Protein AF-A0AAW3V1W7-F1 (afdb_monomer_lite)

Structure (mmCIF, N/CA/C/O backbone):
data_AF-A0AAW3V1W7-F1
#
_entry.id   AF-A0AAW3V1W7-F1
#
loop_
_atom_site.group_PDB
_atom_site.id
_atom_site.type_symbol
_atom_site.label_atom_id
_atom_site.label_alt_id
_atom_site.label_comp_id
_atom_site.label_asym_id
_atom_site.label_entity_id
_atom_site.label_seq_id
_atom_site.pdbx_PDB_ins_code
_atom_site.Cartn_x
_atom_site.Cartn_y
_atom_site.Cartn_z
_atom_site.occupancy
_atom_site.B_iso_or_equiv
_atom_site.auth_seq_id
_atom_site.auth_comp_id
_atom_site.auth_asym_id
_atom_site.auth_atom_id
_atom_site.pdbx_PDB_model_num
ATOM 1 N N . MET A 1 1 ? -1.923 1.819 26.593 1.00 46.97 1 MET A N 1
ATOM 2 C CA . MET A 1 1 ? -1.371 0.599 25.962 1.00 46.97 1 MET A CA 1
ATOM 3 C C . MET A 1 1 ? -1.865 0.563 24.522 1.00 46.97 1 MET A C 1
ATOM 5 O O . MET A 1 1 ? -3.067 0.440 24.323 1.00 46.97 1 MET A O 1
ATOM 9 N N . ILE A 1 2 ? -0.999 0.783 23.528 1.00 51.03 2 ILE A N 1
ATOM 10 C CA . ILE A 1 2 ? -1.416 0.752 22.116 1.00 51.03 2 ILE A CA 1
ATOM 11 C C . ILE A 1 2 ? -1.598 -0.718 21.730 1.00 51.03 2 ILE A C 1
ATOM 13 O O . ILE A 1 2 ? -0.648 -1.497 21.787 1.00 51.03 2 ILE A O 1
ATOM 17 N N . LYS A 1 3 ? -2.828 -1.117 21.393 1.00 73.12 3 LYS A N 1
ATOM 18 C CA . LYS A 1 3 ? -3.140 -2.485 20.969 1.00 73.12 3 LYS A CA 1
ATOM 19 C C . LYS A 1 3 ? -2.601 -2.685 19.552 1.00 73.12 3 LYS A C 1
ATOM 21 O O . LYS A 1 3 ? -3.244 -2.288 18.583 1.00 73.12 3 LYS A O 1
ATOM 26 N N . MET A 1 4 ? -1.404 -3.258 19.434 1.00 72.31 4 MET A N 1
ATOM 27 C CA . MET A 1 4 ? -0.838 -3.599 18.129 1.00 72.31 4 MET A CA 1
ATOM 28 C C . MET A 1 4 ? -1.688 -4.687 17.473 1.00 72.31 4 MET A C 1
ATOM 30 O O . MET A 1 4 ? -1.936 -5.742 18.055 1.00 72.31 4 MET A O 1
ATOM 34 N N . THR A 1 5 ? -2.168 -4.396 16.269 1.00 82.19 5 THR A N 1
ATOM 35 C CA . THR A 1 5 ? -2.948 -5.309 15.434 1.00 82.19 5 THR A CA 1
ATOM 36 C C . THR A 1 5 ? -2.205 -5.501 14.123 1.00 82.19 5 THR A C 1
ATOM 38 O O . THR A 1 5 ? -1.770 -4.537 13.497 1.00 82.19 5 THR A O 1
ATOM 41 N N . THR A 1 6 ? -2.020 -6.759 13.732 1.00 85.81 6 THR A N 1
ATOM 42 C CA . THR A 1 6 ? -1.325 -7.113 12.494 1.00 85.81 6 THR A CA 1
ATOM 43 C C . THR A 1 6 ? -2.352 -7.328 11.392 1.00 85.81 6 THR A C 1
ATOM 45 O O . THR A 1 6 ? -3.307 -8.083 11.570 1.00 85.81 6 THR A O 1
ATOM 48 N N . CYS A 1 7 ? -2.135 -6.693 10.244 1.00 81.56 7 CYS A N 1
ATOM 49 C CA . CYS A 1 7 ? -2.934 -6.886 9.039 1.00 81.56 7 CYS A CA 1
ATOM 50 C C . CYS A 1 7 ? -2.053 -7.510 7.956 1.00 81.56 7 CYS A C 1
ATOM 52 O O . CYS A 1 7 ? -0.938 -7.047 7.725 1.00 81.56 7 CYS A O 1
ATOM 54 N N . ALA A 1 8 ? -2.567 -8.535 7.279 1.00 85.44 8 ALA A N 1
ATOM 55 C CA . ALA A 1 8 ? -1.922 -9.149 6.126 1.00 85.44 8 ALA A CA 1
ATOM 56 C C . ALA A 1 8 ? -2.798 -8.939 4.888 1.00 85.44 8 ALA A C 1
ATOM 58 O O . ALA A 1 8 ? -4.013 -9.129 4.941 1.00 85.44 8 ALA A O 1
ATOM 59 N N . ALA A 1 9 ? -2.177 -8.553 3.777 1.00 83.06 9 ALA A N 1
ATOM 60 C CA . ALA A 1 9 ? -2.834 -8.406 2.488 1.00 83.06 9 ALA A CA 1
ATOM 61 C C . ALA A 1 9 ? -2.037 -9.174 1.436 1.00 83.06 9 ALA A C 1
ATOM 63 O O . ALA A 1 9 ? -0.811 -9.082 1.394 1.00 83.06 9 ALA A O 1
ATOM 64 N N . ASN A 1 10 ? -2.735 -9.927 0.586 1.00 87.25 10 ASN A N 1
ATOM 65 C CA . ASN A 1 10 ? -2.107 -10.555 -0.567 1.00 87.25 10 ASN A CA 1
ATOM 66 C C . ASN A 1 10 ? -1.988 -9.515 -1.685 1.00 87.25 10 ASN A C 1
ATOM 68 O O . ASN A 1 10 ? -2.999 -9.100 -2.256 1.00 87.25 10 ASN A O 1
ATOM 72 N N . VAL A 1 11 ? -0.759 -9.088 -1.967 1.00 84.62 11 VAL A N 1
ATOM 73 C CA . VAL A 1 11 ? -0.436 -8.169 -3.057 1.00 84.62 11 VAL A CA 1
ATOM 74 C C . VAL A 1 11 ? 0.420 -8.937 -4.062 1.00 84.62 11 VAL A C 1
ATOM 76 O O . VAL A 1 11 ? 1.481 -9.428 -3.678 1.00 84.62 11 VAL A O 1
ATOM 79 N N . PRO A 1 12 ? -0.008 -9.060 -5.331 1.00 91.12 12 PRO A N 1
ATOM 80 C CA . PRO A 1 12 ? 0.821 -9.644 -6.377 1.00 91.12 12 PRO A CA 1
ATOM 81 C C . PRO A 1 12 ? 2.182 -8.948 -6.454 1.00 91.12 12 PRO A C 1
ATOM 83 O O . PRO A 1 12 ? 2.230 -7.717 -6.485 1.00 91.12 12 PRO A O 1
ATOM 86 N N . ASN A 1 13 ? 3.269 -9.723 -6.539 1.00 90.12 13 ASN A N 1
ATOM 87 C CA . ASN A 1 13 ? 4.631 -9.175 -6.589 1.00 90.12 13 ASN A CA 1
ATOM 88 C C . ASN A 1 13 ? 4.786 -8.133 -7.702 1.00 90.12 13 ASN A C 1
ATOM 90 O O . ASN A 1 13 ? 5.303 -7.058 -7.459 1.00 90.12 13 ASN A O 1
ATOM 94 N N . THR A 1 14 ? 4.189 -8.366 -8.871 1.00 92.56 14 THR A N 1
ATOM 95 C CA . THR A 1 14 ? 4.222 -7.419 -9.995 1.00 92.56 14 THR A CA 1
ATOM 96 C C . THR A 1 14 ? 3.684 -6.026 -9.656 1.00 92.56 14 THR A C 1
ATOM 98 O O . THR A 1 14 ? 4.203 -5.030 -10.151 1.00 92.56 14 THR A O 1
ATOM 101 N N . LEU A 1 15 ? 2.649 -5.931 -8.816 1.00 87.81 15 LEU A N 1
ATOM 102 C CA . LEU A 1 15 ? 2.105 -4.644 -8.371 1.00 87.81 15 LEU A CA 1
ATOM 103 C C . LEU A 1 15 ? 2.974 -4.009 -7.291 1.00 87.81 15 LEU A C 1
ATOM 105 O O . LEU A 1 15 ? 3.092 -2.787 -7.244 1.00 87.81 15 LEU A O 1
ATOM 109 N N . ARG A 1 16 ? 3.570 -4.836 -6.429 1.00 88.94 16 ARG A N 1
ATOM 110 C CA . ARG A 1 16 ? 4.508 -4.377 -5.410 1.00 88.94 16 ARG A CA 1
ATOM 111 C C . ARG A 1 16 ? 5.752 -3.773 -6.058 1.00 88.94 16 ARG A C 1
ATOM 113 O O . ARG A 1 16 ? 6.055 -2.618 -5.779 1.00 88.94 16 ARG A O 1
ATOM 120 N N . ASP A 1 17 ? 6.379 -4.512 -6.966 1.00 93.00 17 ASP A N 1
ATOM 121 C CA . ASP A 1 17 ? 7.600 -4.123 -7.674 1.00 93.00 17 ASP A CA 1
ATOM 122 C C . ASP A 1 17 ? 7.381 -2.845 -8.502 1.00 93.00 17 ASP A C 1
ATOM 124 O O . ASP A 1 17 ? 8.275 -2.015 -8.639 1.00 93.00 17 ASP A O 1
ATOM 128 N N . ALA A 1 18 ? 6.168 -2.642 -9.028 1.00 93.25 18 ALA A N 1
ATOM 129 C CA . ALA A 1 18 ? 5.808 -1.419 -9.742 1.00 93.25 18 ALA A CA 1
ATOM 130 C C . ALA A 1 18 ? 5.640 -0.196 -8.819 1.00 93.25 18 ALA A C 1
ATOM 132 O O . ALA A 1 18 ? 5.851 0.936 -9.254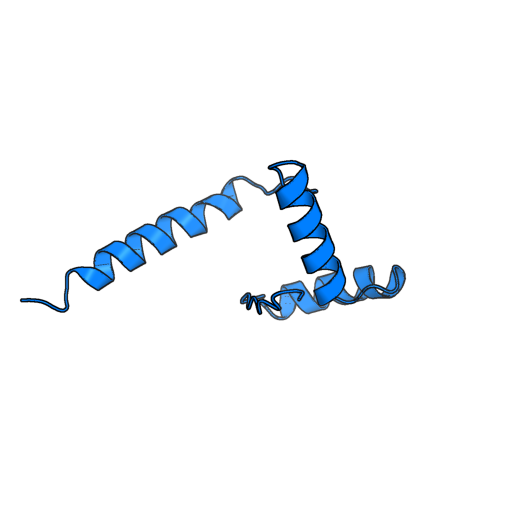 1.00 93.25 18 ALA A O 1
ATOM 133 N N . ALA A 1 19 ? 5.231 -0.403 -7.565 1.00 90.50 19 ALA A N 1
ATOM 134 C CA . ALA A 1 19 ? 4.954 0.669 -6.609 1.00 90.50 19 ALA A CA 1
ATOM 135 C C . ALA A 1 19 ? 6.179 1.058 -5.763 1.00 90.50 19 ALA A C 1
ATOM 137 O O . ALA A 1 19 ? 6.325 2.230 -5.413 1.00 90.50 19 ALA A O 1
ATOM 138 N N . GLU A 1 20 ? 7.056 0.098 -5.450 1.00 92.19 20 GLU A N 1
ATOM 139 C CA . GLU A 1 20 ? 8.241 0.281 -4.596 1.00 92.19 20 GLU A CA 1
ATOM 140 C C . GLU A 1 20 ? 9.137 1.455 -5.043 1.00 92.19 20 GLU A C 1
ATOM 142 O O . GLU A 1 20 ? 9.399 2.323 -4.211 1.00 92.19 20 GLU A O 1
ATOM 147 N N . PRO A 1 21 ? 9.480 1.623 -6.338 1.00 94.94 21 PRO A N 1
ATOM 148 C CA . PRO A 1 21 ? 10.315 2.741 -6.786 1.00 94.94 21 PRO A CA 1
ATOM 149 C C . PRO A 1 21 ? 9.697 4.123 -6.540 1.00 94.94 21 PRO A C 1
ATOM 151 O O . PRO A 1 21 ? 10.409 5.112 -6.373 1.00 94.94 21 PRO A O 1
ATOM 154 N N . GLY A 1 22 ? 8.364 4.221 -6.556 1.00 94.38 22 GLY A N 1
ATOM 155 C CA . GLY A 1 22 ? 7.660 5.466 -6.250 1.00 94.38 22 GLY A CA 1
ATOM 156 C C . GLY A 1 22 ? 7.707 5.786 -4.759 1.00 94.38 22 GLY A C 1
ATOM 157 O O . GLY A 1 22 ? 7.944 6.929 -4.383 1.00 94.38 22 GLY A O 1
ATOM 158 N N . LEU A 1 23 ? 7.535 4.766 -3.920 1.00 93.62 23 LEU A N 1
ATOM 159 C CA . LEU A 1 23 ? 7.598 4.901 -2.467 1.00 93.62 23 LEU A CA 1
ATOM 160 C C . LEU A 1 23 ? 9.018 5.211 -1.976 1.00 93.62 23 LEU A C 1
ATOM 162 O O . LEU A 1 23 ? 9.186 6.044 -1.091 1.00 93.62 23 LEU A O 1
ATOM 166 N N . GLU A 1 24 ? 10.039 4.616 -2.596 1.00 94.44 24 GLU A N 1
ATOM 167 C CA . GLU A 1 24 ? 11.447 4.881 -2.282 1.00 94.44 24 GLU A CA 1
ATOM 168 C C . GLU A 1 24 ? 11.845 6.338 -2.545 1.00 94.44 24 GLU A C 1
ATOM 170 O O . GLU A 1 24 ? 12.565 6.930 -1.742 1.00 94.44 24 GLU A O 1
ATOM 175 N N . ARG A 1 25 ? 11.336 6.950 -3.625 1.00 96.12 25 ARG A N 1
ATOM 176 C CA . ARG A 1 25 ? 11.556 8.382 -3.911 1.00 96.12 25 ARG A CA 1
ATOM 177 C C . ARG A 1 25 ? 11.015 9.283 -2.804 1.00 96.12 25 ARG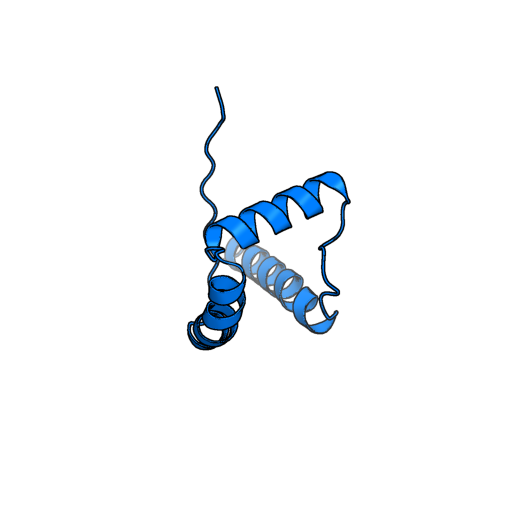 A C 1
ATOM 179 O O . ARG A 1 25 ? 11.628 10.299 -2.494 1.00 96.12 25 ARG A O 1
ATOM 186 N N . GLU A 1 26 ? 9.905 8.877 -2.201 1.00 94.50 26 GLU A N 1
ATOM 187 C CA . GLU A 1 26 ? 9.260 9.568 -1.081 1.00 94.50 26 GLU A CA 1
ATOM 188 C C . GLU A 1 26 ? 9.800 9.110 0.288 1.00 94.50 26 GLU A C 1
ATOM 190 O O . GLU A 1 26 ? 9.293 9.539 1.321 1.00 94.50 26 GLU A O 1
ATOM 195 N N . GLN A 1 27 ? 10.824 8.244 0.315 1.00 95.62 27 GLN A N 1
ATOM 196 C CA . GLN A 1 27 ? 11.418 7.670 1.532 1.00 95.62 27 GLN A CA 1
ATOM 197 C C . GLN A 1 27 ? 10.394 6.961 2.435 1.00 95.62 27 GLN A C 1
ATOM 199 O O . GLN A 1 27 ? 10.497 6.987 3.661 1.00 95.62 27 GLN A O 1
ATOM 204 N N . LEU A 1 28 ? 9.401 6.312 1.826 1.00 94.50 28 LEU A N 1
ATOM 205 C CA . LEU A 1 28 ? 8.350 5.579 2.521 1.00 94.50 28 LEU A CA 1
ATOM 206 C C . LEU A 1 28 ? 8.473 4.082 2.267 1.00 94.50 28 LEU A C 1
ATOM 208 O O . LEU A 1 28 ? 8.689 3.627 1.146 1.00 94.50 28 LEU A O 1
ATOM 212 N N . THR A 1 29 ? 8.233 3.286 3.303 1.00 93.31 29 THR A N 1
ATOM 213 C CA . THR A 1 29 ? 8.006 1.852 3.131 1.00 93.31 29 THR A CA 1
ATOM 214 C C . THR A 1 29 ? 6.557 1.580 2.733 1.00 93.31 29 THR A C 1
ATOM 216 O O . THR A 1 29 ? 5.628 2.308 3.097 1.00 93.31 29 THR A O 1
ATOM 219 N N . MET A 1 30 ? 6.324 0.439 2.078 1.00 91.00 30 MET A N 1
ATOM 220 C CA . MET A 1 30 ? 4.967 -0.048 1.793 1.00 91.00 30 MET A CA 1
ATOM 221 C C . MET A 1 30 ? 4.100 -0.121 3.062 1.00 91.00 30 MET A C 1
ATOM 223 O O . MET A 1 30 ? 2.910 0.189 3.041 1.00 91.00 30 MET A O 1
ATOM 227 N N . SER A 1 31 ? 4.696 -0.499 4.197 1.00 91.56 31 SER A N 1
ATOM 228 C CA . SER A 1 31 ? 3.973 -0.619 5.465 1.00 91.56 31 SER A CA 1
ATOM 229 C C . SER A 1 31 ? 3.511 0.731 6.019 1.00 91.56 31 SER A C 1
ATOM 231 O O . SER A 1 31 ? 2.393 0.835 6.520 1.00 91.56 31 SER A O 1
ATOM 233 N N . GLU A 1 32 ? 4.334 1.773 5.904 1.00 93.31 32 GLU A N 1
ATOM 234 C CA . GLU A 1 32 ? 3.992 3.128 6.346 1.00 93.31 32 GLU A CA 1
ATOM 235 C C . GLU A 1 32 ? 2.924 3.738 5.455 1.00 93.31 32 GLU A C 1
ATOM 237 O O . GLU A 1 32 ? 1.929 4.258 5.962 1.00 93.31 32 GLU A O 1
ATOM 242 N N . TYR A 1 33 ? 3.071 3.578 4.140 1.00 92.38 33 TYR A N 1
ATOM 243 C CA . TYR A 1 33 ? 2.066 4.020 3.186 1.00 92.38 33 TYR A CA 1
ATOM 244 C C . TYR A 1 33 ? 0.689 3.402 3.479 1.00 92.38 33 TYR A C 1
ATOM 246 O O . TYR A 1 33 ? -0.324 4.105 3.535 1.00 92.38 33 TYR A O 1
ATOM 254 N N . LEU A 1 34 ? 0.638 2.094 3.755 1.00 90.88 34 LEU A N 1
ATOM 255 C CA . LEU A 1 34 ? -0.607 1.416 4.122 1.00 90.88 34 LEU A CA 1
ATOM 256 C C . LEU A 1 34 ? -1.177 1.911 5.458 1.00 90.88 34 LEU A C 1
ATOM 258 O O . LEU A 1 34 ? -2.392 2.092 5.560 1.00 90.88 34 LEU A O 1
ATOM 262 N N . ARG A 1 35 ? -0.335 2.170 6.469 1.00 91.50 35 ARG A N 1
ATOM 263 C CA . ARG A 1 35 ? -0.790 2.749 7.748 1.00 91.50 35 ARG A CA 1
ATOM 264 C C . ARG A 1 35 ? -1.423 4.124 7.542 1.00 91.50 35 ARG A C 1
ATOM 266 O O . ARG A 1 35 ? -2.494 4.368 8.091 1.00 91.50 35 ARG A O 1
ATOM 273 N N . LEU A 1 36 ? -0.817 4.979 6.715 1.00 92.50 36 LEU A N 1
ATOM 274 C CA . LEU A 1 36 ? -1.365 6.295 6.369 1.00 92.50 36 LEU A CA 1
ATOM 275 C C . LEU A 1 36 ? -2.713 6.174 5.651 1.00 92.50 36 LEU A C 1
ATOM 277 O O . LEU A 1 36 ? -3.661 6.876 5.993 1.00 92.50 36 LEU A O 1
ATOM 281 N N . CYS A 1 37 ? -2.837 5.240 4.705 1.00 91.12 37 CYS A N 1
ATOM 282 C CA . CYS A 1 37 ? -4.098 5.002 4.003 1.00 91.12 37 CYS A CA 1
ATOM 283 C C . CYS A 1 37 ? -5.216 4.539 4.949 1.00 91.12 37 CYS A C 1
ATOM 285 O O . CYS A 1 37 ? -6.355 4.988 4.820 1.00 91.12 37 CYS A O 1
ATOM 287 N N . VAL A 1 38 ? -4.904 3.648 5.895 1.00 89.88 38 VAL A N 1
ATOM 288 C CA . VAL A 1 38 ? -5.873 3.161 6.888 1.00 89.88 38 VAL A CA 1
ATOM 289 C C . VAL A 1 38 ? -6.270 4.273 7.859 1.00 89.88 38 VAL A C 1
ATOM 291 O O . VAL A 1 38 ? -7.457 4.411 8.147 1.00 89.88 38 VAL A O 1
ATOM 294 N N . ALA A 1 39 ? -5.315 5.088 8.315 1.00 90.94 39 ALA A N 1
ATOM 295 C CA . ALA A 1 39 ? -5.596 6.249 9.158 1.00 90.94 39 ALA A CA 1
ATOM 296 C C . ALA A 1 39 ? -6.516 7.248 8.438 1.00 90.94 39 ALA A C 1
ATOM 298 O O . ALA A 1 39 ? -7.571 7.604 8.959 1.00 90.94 39 ALA A O 1
ATOM 299 N N . TYR A 1 40 ? -6.193 7.589 7.186 1.00 92.44 40 TYR A N 1
ATOM 300 C CA . TYR A 1 40 ? -7.024 8.468 6.366 1.00 92.44 40 TYR A CA 1
ATOM 301 C C . TYR A 1 40 ? -8.440 7.911 6.184 1.00 92.44 40 TYR A C 1
ATOM 303 O O . TYR A 1 40 ? -9.417 8.648 6.318 1.00 92.44 40 TYR A O 1
ATOM 311 N N . LEU A 1 41 ? -8.568 6.609 5.903 1.00 88.38 41 LEU A N 1
ATOM 312 C CA . LEU A 1 41 ? -9.862 5.945 5.747 1.00 88.38 41 LEU A CA 1
ATOM 313 C C . LEU A 1 41 ? -10.690 5.987 7.039 1.00 88.38 41 LEU A C 1
ATOM 315 O O . LEU A 1 41 ? -11.898 6.205 6.968 1.00 88.38 41 LEU A O 1
ATOM 319 N N . ALA A 1 42 ? -10.055 5.784 8.195 1.00 87.94 42 ALA A N 1
ATOM 320 C CA . ALA A 1 42 ? -10.719 5.834 9.494 1.00 87.94 42 ALA A CA 1
ATOM 321 C C . ALA A 1 42 ? -11.250 7.240 9.816 1.00 87.94 42 ALA A C 1
ATOM 323 O O . ALA A 1 42 ? -12.357 7.367 10.332 1.00 87.94 42 ALA A O 1
ATOM 324 N N . GLU A 1 43 ? -10.494 8.282 9.469 1.00 92.94 43 GLU A N 1
ATOM 325 C CA . GLU A 1 43 ? -10.869 9.678 9.728 1.00 92.94 43 GLU A CA 1
ATOM 326 C C . GLU A 1 43 ? -11.896 10.223 8.725 1.00 92.94 43 GLU A C 1
ATOM 328 O O . GLU A 1 43 ? -12.808 10.955 9.100 1.00 92.94 43 GLU A O 1
ATOM 333 N N . ASN A 1 44 ? -11.769 9.867 7.444 1.00 91.94 44 ASN A N 1
ATOM 334 C CA . ASN A 1 44 ? -12.523 10.501 6.355 1.00 91.94 44 ASN A CA 1
ATOM 335 C C . ASN A 1 44 ? -13.652 9.623 5.793 1.00 91.94 44 ASN A C 1
ATOM 337 O O . ASN A 1 44 ? -14.412 10.070 4.933 1.00 91.94 44 ASN A O 1
ATOM 341 N N . GLY A 1 45 ? -13.732 8.349 6.192 1.00 89.38 45 GLY A N 1
ATOM 342 C CA . GLY A 1 45 ? -14.714 7.387 5.676 1.00 89.38 45 GLY A CA 1
ATOM 343 C C . GLY A 1 45 ? -14.543 7.030 4.192 1.00 89.38 45 GLY A C 1
ATOM 344 O O . GLY A 1 45 ? -15.386 6.338 3.617 1.00 89.38 45 GLY A O 1
ATOM 345 N N . ARG A 1 46 ? -13.464 7.489 3.546 1.00 85.75 46 ARG A N 1
ATOM 346 C CA . ARG A 1 46 ? -13.147 7.233 2.133 1.00 85.75 46 ARG A CA 1
ATOM 347 C C . ARG A 1 46 ? -11.652 7.017 1.932 1.00 85.75 46 ARG A C 1
ATOM 349 O O . ARG A 1 46 ? -10.840 7.528 2.693 1.00 85.75 46 ARG A O 1
ATOM 356 N N . ALA A 1 47 ? -11.290 6.272 0.890 1.00 84.56 47 ALA A N 1
ATOM 357 C CA . ALA A 1 47 ? -9.892 6.097 0.510 1.00 84.56 47 ALA A CA 1
ATOM 358 C C . ALA A 1 47 ? -9.288 7.426 0.004 1.00 84.56 47 ALA A C 1
ATOM 360 O O . ALA A 1 47 ? -10.017 8.226 -0.590 1.00 84.56 47 ALA A O 1
ATOM 361 N N . PRO A 1 48 ? -7.969 7.643 0.175 1.00 84.19 48 PRO A N 1
ATOM 362 C CA . PRO A 1 48 ? -7.284 8.843 -0.318 1.00 84.19 48 PRO A CA 1
ATOM 363 C C . PRO A 1 48 ? -7.121 8.869 -1.849 1.00 84.19 48 PRO A C 1
ATOM 365 O O . PRO A 1 48 ? -6.622 9.840 -2.407 1.00 84.19 48 PRO A O 1
ATOM 368 N N . PHE A 1 49 ? -7.552 7.814 -2.541 1.00 85.12 49 PHE A N 1
ATOM 369 C CA . PHE A 1 49 ? -7.532 7.690 -3.993 1.00 85.12 49 PHE A CA 1
ATOM 370 C C . PHE A 1 49 ? -8.856 7.128 -4.512 1.00 85.12 49 PHE A C 1
ATOM 372 O O . PHE A 1 49 ? -9.589 6.413 -3.819 1.00 85.12 49 PHE A O 1
ATOM 379 N N . THR A 1 50 ? -9.154 7.419 -5.776 1.00 82.25 50 THR A N 1
ATOM 380 C CA . THR A 1 50 ? -10.329 6.878 -6.455 1.00 82.25 50 THR A CA 1
ATOM 381 C C . THR A 1 50 ? -10.107 5.401 -6.754 1.00 82.25 50 THR A C 1
ATOM 383 O O . THR A 1 50 ? -9.370 5.046 -7.668 1.00 82.25 50 THR A O 1
ATOM 386 N N . VAL A 1 51 ? -10.765 4.523 -5.997 1.00 69.88 51 VAL A N 1
ATOM 387 C CA . VAL A 1 51 ? -10.794 3.087 -6.300 1.00 69.88 51 VAL A CA 1
ATOM 388 C C . VAL A 1 51 ? -11.783 2.852 -7.446 1.00 69.88 51 VAL A C 1
ATOM 390 O O . VAL A 1 51 ? -12.980 3.094 -7.242 1.00 69.88 51 VAL A O 1
ATOM 393 N N . PRO A 1 52 ? -11.343 2.361 -8.621 1.00 71.06 52 PRO A N 1
ATOM 394 C CA . PRO A 1 52 ? -12.250 2.032 -9.713 1.00 71.06 52 PRO A CA 1
ATOM 395 C C . PRO A 1 52 ? -13.301 1.020 -9.247 1.00 71.06 52 PRO A C 1
ATOM 397 O O . PRO A 1 52 ? -12.987 0.048 -8.556 1.00 71.06 52 PRO A O 1
ATOM 400 N N . ASN A 1 53 ? -14.563 1.217 -9.638 1.00 59.72 53 ASN A N 1
ATOM 401 C CA . ASN A 1 53 ? -15.673 0.353 -9.212 1.00 59.72 53 ASN A CA 1
ATOM 402 C C . ASN A 1 53 ? -15.462 -1.131 -9.577 1.00 59.72 53 ASN A C 1
ATOM 404 O O . ASN A 1 53 ? -15.936 -2.004 -8.850 1.00 59.72 53 ASN A O 1
ATOM 408 N N . ALA A 1 54 ? -14.700 -1.421 -10.639 1.00 56.59 54 ALA A N 1
ATOM 409 C CA . ALA A 1 54 ? -14.315 -2.777 -11.033 1.00 56.59 54 ALA A CA 1
ATOM 410 C C . ALA A 1 54 ? -13.579 -3.538 -9.910 1.00 56.59 54 ALA A C 1
ATOM 412 O O . ALA A 1 54 ? -13.807 -4.731 -9.714 1.00 56.59 54 ALA A O 1
ATOM 413 N N . SER A 1 55 ? -12.781 -2.837 -9.100 1.00 56.69 55 SER A N 1
ATOM 414 C CA . SER A 1 55 ? -12.005 -3.424 -8.001 1.00 56.69 55 SER A CA 1
ATOM 415 C C . SER A 1 55 ? -12.845 -3.694 -6.745 1.00 56.69 55 SER A C 1
ATOM 417 O O . SER A 1 55 ? -12.469 -4.519 -5.917 1.00 56.69 55 SER A O 1
ATOM 419 N N . ARG A 1 56 ? -14.021 -3.058 -6.606 1.00 54.25 56 ARG A N 1
ATOM 420 C CA . ARG A 1 56 ? -14.953 -3.283 -5.477 1.00 54.25 56 ARG A CA 1
ATOM 421 C C . ARG A 1 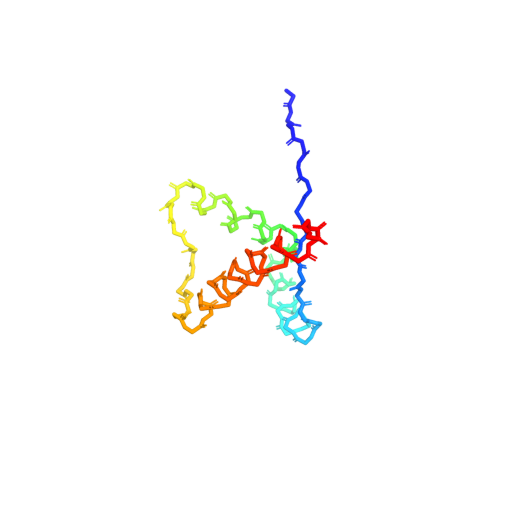56 ? -15.744 -4.594 -5.608 1.00 54.25 56 ARG A C 1
ATOM 423 O O . ARG A 1 56 ? -16.244 -5.123 -4.617 1.00 54.25 56 ARG A O 1
ATOM 430 N N . GLY A 1 57 ? -15.868 -5.132 -6.826 1.00 48.97 57 GLY A N 1
ATOM 431 C CA . GLY A 1 57 ? -16.652 -6.340 -7.122 1.00 48.97 57 GLY A CA 1
ATOM 432 C C . GLY A 1 57 ? -16.052 -7.648 -6.587 1.00 48.97 57 GLY A C 1
ATOM 433 O O . GLY A 1 57 ? -16.788 -8.611 -6.355 1.00 48.97 57 GLY A O 1
ATOM 434 N N . LEU A 1 58 ? -14.741 -7.679 -6.324 1.00 52.31 58 LEU A N 1
ATOM 435 C CA . LEU A 1 58 ? -14.049 -8.848 -5.766 1.00 52.31 58 LEU A CA 1
ATOM 436 C C . LEU A 1 58 ? -14.510 -9.168 -4.334 1.00 52.31 58 LEU A C 1
ATOM 438 O O . LEU A 1 58 ? -14.656 -10.338 -3.983 1.00 52.31 58 LEU A O 1
ATOM 442 N N . THR A 1 59 ? -14.860 -8.1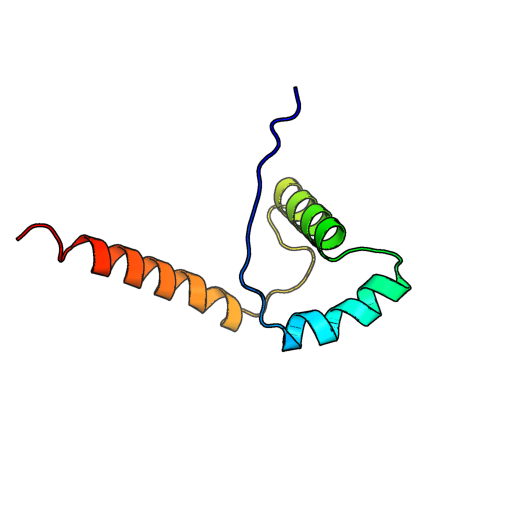56 -3.534 1.00 52.56 59 THR A N 1
ATOM 443 C CA . THR A 1 59 ? -15.304 -8.344 -2.142 1.00 52.56 59 THR A CA 1
ATOM 444 C C . THR A 1 59 ? -16.701 -8.966 -2.051 1.00 52.56 59 THR A C 1
ATOM 446 O O . THR A 1 59 ? -16.960 -9.777 -1.163 1.00 52.56 59 THR A O 1
ATOM 449 N N . ARG A 1 60 ? -17.608 -8.658 -2.995 1.00 50.94 60 ARG A N 1
ATOM 450 C CA . ARG A 1 60 ? -18.941 -9.293 -3.042 1.00 50.94 60 ARG A CA 1
ATOM 451 C C . ARG A 1 60 ? -18.852 -10.777 -3.401 1.00 50.94 60 ARG A C 1
ATOM 453 O O . ARG A 1 60 ? -19.549 -11.577 -2.782 1.00 50.94 60 ARG A O 1
ATOM 460 N N . ARG A 1 61 ? -17.978 -11.155 -4.343 1.00 48.62 61 ARG A N 1
ATOM 461 C CA . ARG A 1 61 ? -17.756 -12.567 -4.704 1.00 48.62 61 ARG A CA 1
ATOM 462 C C . ARG A 1 61 ? -17.030 -13.342 -3.602 1.00 48.62 61 ARG A C 1
ATOM 464 O O . ARG A 1 61 ? -17.459 -14.444 -3.283 1.00 48.62 61 ARG A O 1
ATOM 471 N N . ALA A 1 62 ? -16.026 -12.752 -2.950 1.00 52.44 62 ALA A N 1
ATOM 472 C CA . ALA A 1 62 ? -15.358 -13.370 -1.800 1.00 52.44 62 ALA A CA 1
ATOM 473 C C . ALA A 1 62 ? -16.325 -13.623 -0.624 1.00 52.44 62 ALA A C 1
ATOM 475 O O . ALA A 1 62 ? -16.296 -14.690 -0.014 1.00 52.44 62 ALA A O 1
ATOM 476 N N . ARG A 1 63 ? -17.252 -12.689 -0.358 1.00 49.47 63 ARG A N 1
ATOM 477 C CA . ARG A 1 63 ? -18.296 -12.858 0.668 1.00 49.47 63 ARG A CA 1
ATOM 478 C C . ARG A 1 63 ? -19.3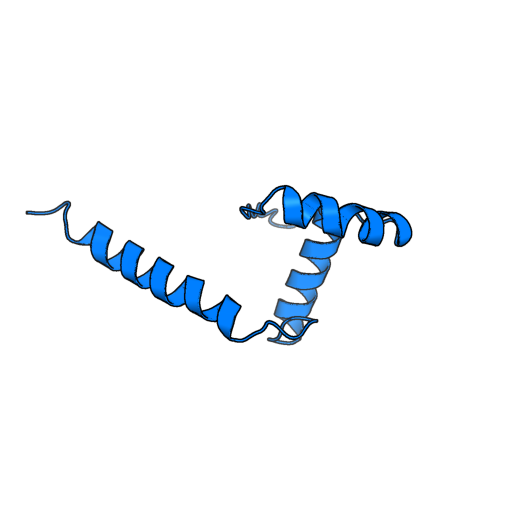46 -13.909 0.287 1.00 49.47 63 ARG A C 1
ATOM 480 O O . ARG A 1 63 ? -19.830 -14.626 1.157 1.00 49.47 63 ARG A O 1
ATOM 487 N N . ALA A 1 64 ? -19.690 -14.019 -0.998 1.00 52.56 64 ALA A N 1
ATOM 488 C CA . ALA A 1 64 ? -20.591 -15.059 -1.499 1.00 52.56 64 ALA A CA 1
ATOM 489 C C . ALA A 1 64 ? -19.960 -16.460 -1.401 1.00 52.56 64 ALA A C 1
ATOM 491 O O . ALA A 1 64 ? -20.631 -17.401 -0.988 1.00 52.56 64 ALA A O 1
ATOM 492 N N . LEU A 1 65 ? -18.662 -16.582 -1.694 1.00 54.28 65 LEU A N 1
ATOM 493 C CA . LEU A 1 65 ? -17.913 -17.837 -1.580 1.00 54.28 65 LEU A CA 1
ATOM 494 C C . LEU A 1 65 ? -17.712 -18.275 -0.119 1.00 54.28 65 LEU A C 1
ATOM 496 O O . LEU A 1 65 ? -17.879 -19.453 0.180 1.00 54.28 65 LEU A O 1
ATOM 500 N N . GLN A 1 66 ? -17.462 -17.346 0.814 1.00 53.41 66 GLN A N 1
ATOM 501 C CA . GLN A 1 66 ? -17.441 -17.662 2.254 1.00 53.41 66 GLN A CA 1
ATOM 502 C C . GLN A 1 66 ? -18.798 -18.161 2.769 1.00 53.41 66 GLN A C 1
ATOM 504 O O . GLN A 1 66 ? -18.849 -19.070 3.594 1.00 53.41 66 GLN A O 1
ATOM 509 N N . LYS A 1 67 ? -19.906 -17.597 2.272 1.00 50.34 67 LYS A N 1
ATOM 510 C CA . LYS A 1 67 ? -21.254 -18.031 2.660 1.00 50.34 67 LYS A CA 1
ATOM 511 C C . LYS A 1 67 ? -21.616 -19.398 2.062 1.00 50.34 67 LYS A C 1
ATOM 513 O O . LYS A 1 67 ? -22.313 -20.168 2.710 1.00 50.34 67 LYS A O 1
ATOM 518 N N . ALA A 1 68 ? -21.116 -19.711 0.865 1.00 53.69 68 ALA A N 1
ATOM 519 C CA . ALA A 1 68 ? -21.316 -21.004 0.212 1.00 53.69 68 ALA A CA 1
ATOM 520 C C . ALA A 1 68 ? -20.485 -22.134 0.853 1.00 53.69 68 ALA A C 1
ATOM 522 O O . ALA A 1 68 ? -21.003 -23.228 1.045 1.00 53.69 68 ALA A O 1
ATOM 523 N N . GLY A 1 69 ? -19.236 -21.868 1.258 1.00 49.06 69 GLY A N 1
ATOM 524 C CA . GLY A 1 69 ? -18.374 -22.864 1.916 1.00 49.06 69 GLY A CA 1
ATOM 525 C C . GLY A 1 69 ? -18.779 -23.225 3.354 1.00 49.06 69 GLY A C 1
ATOM 526 O O . GLY A 1 69 ? -18.336 -24.238 3.883 1.00 49.06 69 GLY A O 1
ATOM 527 N N . SER A 1 70 ? -19.641 -22.421 3.985 1.00 50.34 70 SER A N 1
ATOM 528 C CA . SER A 1 70 ? -20.195 -22.670 5.325 1.00 50.34 70 SER A CA 1
ATOM 529 C C . SER A 1 70 ? -21.405 -23.617 5.323 1.00 50.34 70 SER A C 1
ATOM 531 O O . SER A 1 70 ? -21.806 -24.059 6.398 1.00 50.34 70 SER A O 1
ATOM 533 N N . ALA A 1 71 ? -21.995 -23.924 4.163 1.00 49.91 71 ALA A N 1
ATOM 534 C CA . ALA A 1 71 ? -23.202 -24.752 4.066 1.00 49.91 71 ALA A CA 1
ATOM 535 C C . ALA A 1 71 ? -22.916 -26.238 3.773 1.00 49.91 71 ALA A C 1
ATOM 537 O O . ALA A 1 71 ? -23.818 -27.057 3.877 1.00 49.91 71 ALA A O 1
ATOM 538 N N . THR A 1 72 ? -21.678 -26.604 3.425 1.00 51.47 72 THR A N 1
ATOM 539 C CA . THR A 1 72 ? -21.315 -27.966 2.985 1.00 51.47 72 THR A CA 1
ATOM 540 C C . THR A 1 72 ? -20.654 -28.843 4.055 1.00 51.47 72 THR A C 1
ATOM 542 O O . THR A 1 72 ? -20.287 -29.969 3.748 1.00 51.47 72 THR A O 1
ATOM 545 N N . PHE A 1 73 ? -20.492 -28.364 5.296 1.00 48.75 73 PHE A N 1
ATOM 546 C CA . PHE A 1 73 ? -19.826 -29.114 6.383 1.00 48.75 73 PHE A CA 1
ATOM 547 C C . PHE A 1 73 ? -20.757 -29.596 7.511 1.00 48.75 73 PHE A C 1
ATOM 549 O O . PHE A 1 73 ? -20.285 -30.205 8.465 1.00 48.75 73 PHE A O 1
ATOM 556 N N . PHE A 1 74 ? -22.067 -29.366 7.399 1.00 46.28 74 PHE A N 1
ATOM 557 C CA . PHE A 1 74 ? -23.077 -29.960 8.281 1.00 46.28 74 PHE A CA 1
ATOM 558 C C . PHE A 1 74 ? -24.234 -30.499 7.435 1.00 46.28 74 PHE A C 1
ATOM 560 O O . PHE A 1 74 ? -25.265 -29.850 7.270 1.00 46.28 74 PHE A O 1
ATOM 567 N N . SER A 1 75 ? -24.039 -31.674 6.847 1.00 40.97 75 SER A N 1
ATOM 568 C CA . SER A 1 75 ? -25.095 -32.576 6.373 1.00 40.97 75 SER A CA 1
ATOM 569 C C . SER A 1 75 ? -24.564 -33.997 6.452 1.00 40.97 75 SER A C 1
ATOM 571 O O . SER A 1 75 ? -23.406 -34.190 6.020 1.00 40.97 75 SER A O 1
#

Organism: NCBI:txid134537

Radius of gyration: 16.74 Å; chains: 1; bounding box: 37×43×37 Å

pLDDT: mean 76.12, std 18.43, range [40.97, 96.12]

Sequence (75 aa):
MIKMTTCAANVPNTLRDAAEPGLEREQLTMSEYLRLCVAYLAENGRAPFTVPNASRGLTRRARALQKAGSATFFS

Foldseek 3Di:
DPPDDDDDDDDPVVVVVVCVVVCVVVVHDPVRVVVVQVVCCVVPVDGPDDDPVVVVVVVVVVVVVVVVVVVPPPD

Secondary structure (DSSP, 8-state):
------------HHHHHHHHHHHHHTT--HHHHHHHHHHHHHHHSS-SS---HHHHHHHHHHHHHHHHHTSSS--

InterPro domains:
  IPR013321 Arc-type ribb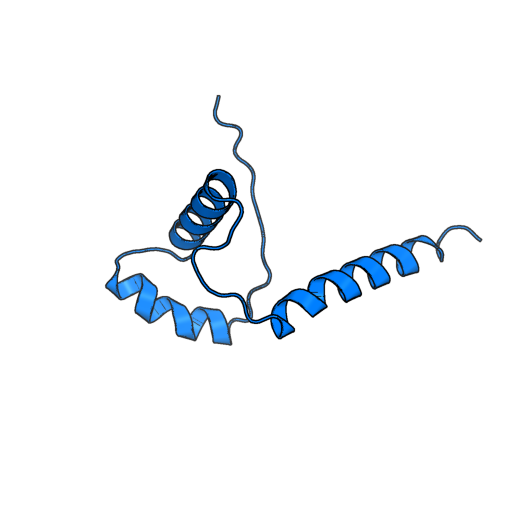on-helix-helix [G3DSA:1.10.1220.10] (2-51)